Protein AF-A0A7W0N3L8-F1 (afdb_monomer_lite)

Structure (mmCIF, N/CA/C/O backbone):
data_AF-A0A7W0N3L8-F1
#
_entry.id   AF-A0A7W0N3L8-F1
#
loop_
_atom_site.group_PDB
_atom_site.id
_atom_site.type_symbol
_atom_site.label_atom_id
_atom_site.label_alt_id
_atom_site.label_comp_id
_atom_site.label_asym_id
_atom_site.label_entity_id
_atom_site.label_seq_id
_atom_site.pdbx_PDB_ins_code
_atom_site.Cartn_x
_atom_site.Cartn_y
_atom_site.Cartn_z
_atom_site.occupancy
_atom_site.B_iso_or_equiv
_atom_site.auth_seq_id
_atom_site.auth_comp_id
_atom_site.auth_asym_id
_atom_site.auth_atom_id
_atom_site.pdbx_PDB_model_num
ATOM 1 N N . MET A 1 1 ? 15.547 9.084 -20.580 1.00 57.00 1 MET A N 1
ATOM 2 C CA . MET A 1 1 ? 14.190 9.038 -19.989 1.00 57.00 1 MET A CA 1
ATOM 3 C C . MET A 1 1 ? 14.135 7.801 -19.108 1.00 57.00 1 MET A C 1
ATOM 5 O O . MET A 1 1 ? 14.489 6.743 -19.603 1.00 57.00 1 MET A O 1
ATOM 9 N N . GLY A 1 2 ? 13.848 7.933 -17.810 1.00 82.00 2 GLY A N 1
ATOM 10 C CA . GLY A 1 2 ? 13.807 6.774 -16.909 1.00 82.00 2 GLY A CA 1
ATOM 11 C C . GLY A 1 2 ? 12.578 5.914 -17.186 1.00 82.00 2 GLY A C 1
ATOM 12 O O . GLY A 1 2 ? 11.524 6.461 -17.511 1.00 82.00 2 GLY A O 1
ATOM 13 N N . GLU A 1 3 ? 12.707 4.593 -17.069 1.00 83.62 3 GLU A N 1
ATOM 14 C CA . GLU A 1 3 ? 11.544 3.707 -17.143 1.00 83.62 3 GLU A CA 1
ATOM 15 C C . GLU A 1 3 ? 10.489 4.114 -16.097 1.00 83.62 3 GLU A C 1
ATOM 17 O O . GLU A 1 3 ? 10.839 4.459 -14.957 1.00 83.62 3 GLU A O 1
ATOM 22 N N . PRO A 1 4 ? 9.195 4.104 -16.462 1.00 89.06 4 PRO A N 1
ATOM 23 C CA . PRO A 1 4 ? 8.126 4.432 -15.534 1.00 89.06 4 PRO A CA 1
ATOM 24 C C . PRO A 1 4 ? 8.093 3.422 -14.383 1.00 89.06 4 PRO A C 1
ATOM 26 O O . PRO A 1 4 ? 8.144 2.211 -14.586 1.00 89.06 4 PRO A O 1
ATOM 29 N N . ARG A 1 5 ? 7.968 3.918 -13.148 1.00 92.75 5 ARG A N 1
ATOM 30 C CA . ARG A 1 5 ? 7.804 3.052 -11.974 1.00 92.75 5 ARG A CA 1
ATOM 31 C C . ARG A 1 5 ? 6.332 2.722 -11.779 1.00 92.75 5 ARG A C 1
ATOM 33 O O . ARG A 1 5 ? 5.549 3.595 -11.411 1.00 92.75 5 ARG A O 1
ATOM 40 N N 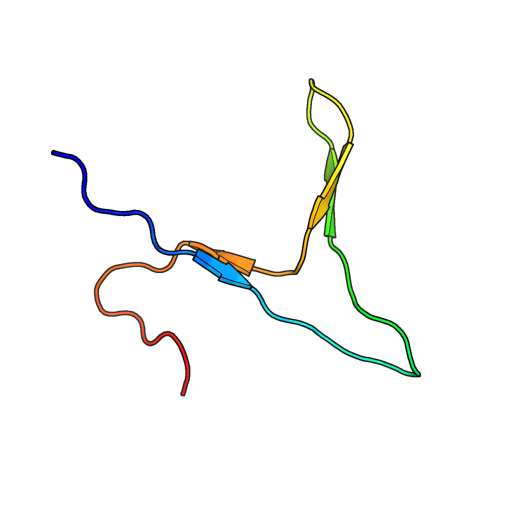. VAL A 1 6 ? 5.974 1.458 -11.964 1.00 93.50 6 VAL A N 1
ATOM 41 C CA . VAL A 1 6 ? 4.627 0.954 -11.682 1.00 93.50 6 VAL A CA 1
ATOM 42 C C . VAL A 1 6 ? 4.538 0.537 -10.214 1.00 93.50 6 VAL A C 1
ATOM 44 O O . VAL A 1 6 ? 5.453 -0.098 -9.683 1.00 93.50 6 VAL A O 1
ATOM 47 N N . ARG A 1 7 ? 3.441 0.905 -9.543 1.00 95.12 7 ARG A N 1
ATOM 48 C CA . ARG A 1 7 ? 3.124 0.451 -8.183 1.00 95.12 7 ARG A CA 1
ATOM 49 C C . ARG A 1 7 ? 1.758 -0.208 -8.134 1.00 95.12 7 ARG A C 1
ATOM 51 O O . ARG A 1 7 ? 0.831 0.248 -8.795 1.00 95.12 7 ARG A O 1
ATOM 58 N N . VAL A 1 8 ? 1.644 -1.229 -7.296 1.00 95.81 8 VAL A N 1
ATOM 59 C CA . VAL A 1 8 ? 0.389 -1.916 -6.994 1.00 95.81 8 VAL A CA 1
ATOM 60 C C . VAL A 1 8 ? 0.109 -1.827 -5.500 1.00 95.81 8 VAL A C 1
ATOM 62 O O . VAL A 1 8 ? 1.034 -1.907 -4.690 1.00 95.81 8 VAL A O 1
ATOM 65 N N . SER A 1 9 ? -1.165 -1.668 -5.149 1.00 96.88 9 SER A N 1
ATOM 66 C CA . SER A 1 9 ? -1.644 -1.668 -3.769 1.00 96.88 9 SER A CA 1
ATOM 67 C C . SER A 1 9 ? -2.896 -2.527 -3.645 1.00 96.88 9 SER A C 1
ATOM 69 O O . SER A 1 9 ? -3.720 -2.561 -4.557 1.00 96.88 9 SER A O 1
ATOM 71 N N . ALA A 1 10 ? -3.060 -3.181 -2.499 1.00 96.06 10 ALA A N 1
ATOM 72 C CA . ALA A 1 10 ? -4.218 -3.998 -2.173 1.00 96.06 10 ALA A CA 1
ATOM 73 C C . ALA A 1 10 ? -5.069 -3.339 -1.080 1.00 96.06 10 ALA A C 1
ATOM 75 O O . ALA A 1 10 ? -4.549 -2.751 -0.133 1.00 96.06 10 ALA A O 1
ATOM 76 N N . ILE A 1 11 ? -6.390 -3.496 -1.178 1.00 97.31 11 ILE A N 1
ATOM 77 C CA . ILE A 1 11 ? -7.323 -3.167 -0.095 1.00 97.31 11 ILE A CA 1
ATOM 78 C C . ILE A 1 11 ? -7.727 -4.474 0.581 1.00 97.31 11 ILE A C 1
ATOM 80 O O . ILE A 1 11 ? -8.570 -5.214 0.076 1.00 97.31 11 ILE A O 1
ATOM 84 N N . LEU A 1 12 ? -7.138 -4.751 1.742 1.00 97.12 12 LEU A N 1
ATOM 85 C CA . LEU A 1 12 ? -7.498 -5.915 2.550 1.00 97.12 12 LEU A CA 1
ATOM 86 C C . LEU A 1 12 ? -8.621 -5.527 3.512 1.00 97.12 12 LEU A C 1
ATOM 88 O O . LEU A 1 12 ? -8.422 -4.669 4.372 1.00 97.12 12 LEU A O 1
ATOM 92 N N . ARG A 1 13 ? -9.801 -6.136 3.352 1.00 97.88 13 ARG A N 1
ATOM 93 C CA . ARG A 1 13 ? -11.008 -5.834 4.139 1.00 97.88 13 ARG A CA 1
ATOM 94 C C . ARG A 1 13 ? -11.257 -6.916 5.187 1.00 97.88 13 ARG A C 1
ATOM 96 O O . ARG A 1 13 ? -11.229 -8.098 4.867 1.00 97.88 13 ARG A O 1
ATOM 103 N N . TRP A 1 14 ? -11.579 -6.518 6.416 1.00 97.62 14 TRP A N 1
ATOM 104 C CA . TRP A 1 14 ? -11.975 -7.438 7.486 1.00 97.62 14 TRP A CA 1
ATOM 105 C C . TRP A 1 14 ? -12.960 -6.777 8.451 1.00 97.62 14 TRP A C 1
ATOM 107 O O . TRP A 1 14 ? -12.659 -5.725 9.009 1.00 97.62 14 TRP A O 1
ATOM 117 N N . ARG A 1 15 ? -14.137 -7.387 8.661 1.00 97.62 15 ARG A N 1
ATOM 118 C CA . ARG A 1 15 ? -15.181 -6.905 9.598 1.00 97.62 15 ARG A CA 1
ATOM 119 C C . ARG A 1 15 ? -15.460 -5.392 9.489 1.00 97.62 15 ARG A C 1
ATOM 121 O O . ARG A 1 15 ? -15.475 -4.680 10.488 1.00 97.62 15 ARG A O 1
ATOM 128 N N . GLY A 1 16 ? -15.623 -4.893 8.262 1.00 97.81 16 GLY A N 1
ATOM 129 C CA . GLY A 1 16 ? -15.891 -3.472 7.995 1.00 97.81 16 GLY A CA 1
ATOM 130 C C . GLY A 1 16 ? -14.680 -2.536 8.121 1.00 97.81 16 GLY A C 1
ATOM 131 O O . GLY A 1 16 ? -14.845 -1.326 8.025 1.00 97.81 16 GLY A O 1
ATOM 132 N N . ARG A 1 17 ? -13.468 -3.067 8.312 1.00 97.69 17 ARG A N 1
ATOM 133 C CA . ARG A 1 17 ? -12.213 -2.304 8.412 1.00 97.69 17 ARG A CA 1
ATOM 134 C C . ARG A 1 17 ? -11.295 -2.612 7.233 1.00 97.69 17 ARG A C 1
ATOM 136 O O . ARG A 1 17 ? -11.451 -3.652 6.591 1.00 97.69 17 ARG A O 1
ATOM 143 N N . ILE A 1 18 ? -10.331 -1.729 6.979 1.00 98.00 18 ILE A N 1
ATOM 144 C CA . ILE A 1 18 ? -9.243 -1.947 6.015 1.00 98.00 18 ILE A CA 1
ATOM 145 C C . ILE A 1 18 ? -7.890 -1.980 6.726 1.00 98.00 18 ILE A C 1
ATOM 147 O O . ILE A 1 18 ? -7.705 -1.289 7.728 1.00 98.00 18 ILE A O 1
ATOM 151 N N . LEU A 1 19 ? -6.950 -2.775 6.211 1.00 98.00 19 LEU A N 1
ATOM 152 C CA . LEU A 1 19 ? -5.569 -2.771 6.694 1.00 98.00 19 LEU A CA 1
ATOM 153 C C . LEU A 1 19 ? -4.792 -1.596 6.089 1.00 98.00 19 LEU A C 1
ATOM 155 O O . LEU A 1 19 ? -4.778 -1.429 4.870 1.00 98.00 19 LEU A O 1
ATOM 159 N N . LEU A 1 20 ? -4.091 -0.849 6.941 1.00 98.19 20 LEU A N 1
ATOM 160 C CA . LEU A 1 20 ? -3.121 0.174 6.555 1.00 98.19 20 LEU A CA 1
ATOM 161 C C . LEU A 1 20 ? -1.761 -0.130 7.190 1.00 98.19 20 LEU A C 1
ATOM 163 O O . LEU A 1 20 ? -1.690 -0.662 8.298 1.00 98.19 20 LEU A O 1
ATOM 167 N N . LEU A 1 21 ? -0.686 0.234 6.495 1.00 97.12 21 LEU A N 1
ATOM 168 C CA . LEU A 1 21 ? 0.687 0.161 6.984 1.00 97.12 21 LEU A CA 1
ATOM 169 C C . LEU A 1 21 ? 1.131 1.540 7.470 1.00 97.12 21 LEU A C 1
ATOM 171 O O . LEU A 1 21 ? 1.063 2.515 6.719 1.00 97.12 21 LEU A O 1
ATOM 175 N N . ARG A 1 22 ? 1.620 1.611 8.709 1.00 97.31 22 ARG A N 1
ATOM 176 C CA . ARG A 1 22 ? 2.224 2.816 9.282 1.00 97.31 22 ARG A CA 1
ATOM 177 C C . ARG A 1 22 ? 3.686 2.895 8.871 1.00 97.31 22 ARG A C 1
ATOM 179 O O . ARG A 1 22 ? 4.493 2.079 9.307 1.00 97.31 22 ARG A O 1
ATOM 186 N N . HIS A 1 23 ? 4.043 3.878 8.058 1.00 95.75 23 HIS A N 1
ATOM 187 C CA . HIS A 1 23 ? 5.433 4.177 7.737 1.00 95.75 23 HIS A CA 1
ATOM 188 C C . HIS A 1 23 ? 5.887 5.400 8.526 1.00 95.75 23 HIS A C 1
ATOM 190 O O . HIS A 1 23 ? 5.382 6.503 8.322 1.00 95.75 23 HIS A O 1
ATOM 196 N N . VAL A 1 24 ? 6.878 5.201 9.391 1.00 96.56 24 VAL A N 1
ATOM 197 C CA . VAL A 1 24 ? 7.546 6.283 10.117 1.00 96.56 24 VAL A CA 1
ATOM 198 C C . VAL A 1 24 ? 8.794 6.687 9.340 1.00 96.56 24 VAL A C 1
ATOM 200 O O . VAL A 1 24 ? 9.641 5.852 9.025 1.00 96.56 24 VAL A O 1
ATOM 203 N N . LYS A 1 25 ? 8.892 7.969 8.998 1.00 91.81 25 LYS A N 1
ATOM 204 C CA . LYS A 1 25 ? 10.035 8.579 8.315 1.00 91.81 25 LYS A CA 1
ATOM 205 C C . LYS A 1 25 ? 10.499 9.802 9.101 1.00 91.81 25 LYS A C 1
ATOM 207 O O . LYS A 1 25 ? 9.764 10.331 9.928 1.00 91.81 25 LYS A O 1
ATOM 212 N N . ALA A 1 26 ? 11.698 10.297 8.795 1.00 93.69 26 ALA A N 1
ATOM 213 C CA . ALA A 1 26 ? 12.209 11.531 9.398 1.00 93.69 26 ALA A CA 1
ATOM 214 C C . ALA A 1 26 ? 11.269 12.734 9.170 1.00 93.69 26 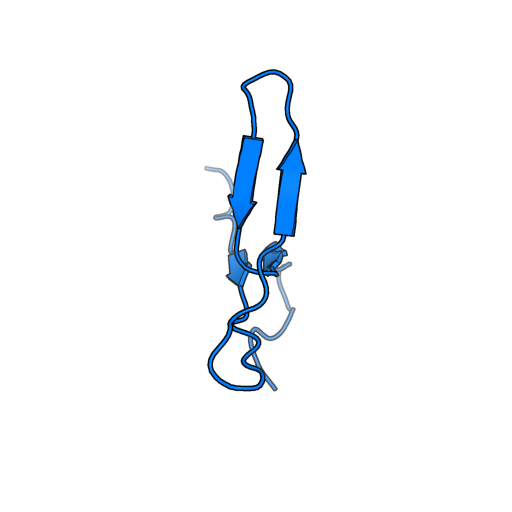ALA A C 1
ATOM 216 O O . ALA A 1 26 ? 11.146 13.596 10.029 1.00 93.69 26 ALA A O 1
ATOM 217 N N . SER A 1 27 ? 10.557 12.757 8.038 1.00 93.00 27 SER A N 1
ATOM 218 C CA . SER A 1 27 ? 9.563 13.781 7.692 1.00 93.00 27 SER A CA 1
ATOM 219 C C . SER A 1 27 ? 8.202 13.599 8.380 1.00 93.00 27 SER A C 1
ATOM 221 O O . SER A 1 27 ? 7.257 14.303 8.034 1.00 93.00 27 SER A O 1
ATOM 223 N N . GLY A 1 28 ? 8.064 12.618 9.273 1.00 94.62 28 GLY A N 1
ATOM 224 C CA . GLY A 1 28 ? 6.815 12.277 9.942 1.00 94.62 28 GLY A CA 1
ATOM 225 C C . GLY A 1 28 ? 6.258 10.915 9.539 1.00 94.62 28 GLY A C 1
ATOM 226 O O . GLY A 1 28 ? 6.937 10.049 8.983 1.00 94.62 28 GLY A O 1
ATOM 227 N N . GLU A 1 29 ? 4.988 10.723 9.856 1.00 96.69 29 GLU A N 1
ATOM 228 C CA . GLU A 1 29 ? 4.281 9.464 9.685 1.00 96.69 29 GLU A CA 1
ATOM 229 C C . GLU A 1 29 ? 3.293 9.525 8.523 1.00 96.69 29 GLU A C 1
ATOM 231 O O . GLU A 1 29 ? 2.588 10.514 8.337 1.00 96.69 29 GLU A O 1
ATOM 236 N N . VAL A 1 30 ? 3.207 8.429 7.770 1.00 95.69 30 VAL A N 1
ATOM 237 C CA . VAL A 1 30 ? 2.198 8.242 6.730 1.00 95.69 30 VAL A CA 1
ATOM 238 C C . VAL A 1 30 ? 1.582 6.851 6.826 1.00 95.69 30 VAL A C 1
ATOM 240 O O . VAL A 1 30 ? 2.280 5.862 7.052 1.00 95.69 30 VAL A O 1
ATOM 243 N N . TRP A 1 31 ? 0.271 6.778 6.618 1.00 96.44 31 TRP A N 1
ATOM 244 C CA . TRP A 1 31 ? -0.467 5.524 6.502 1.00 96.44 31 TRP A CA 1
ATOM 245 C C . TRP A 1 31 ? -0.721 5.210 5.033 1.00 96.44 31 TRP A C 1
ATOM 247 O O . TRP A 1 31 ? -1.172 6.071 4.279 1.00 96.44 31 TRP A O 1
ATOM 257 N N . LEU A 1 32 ? -0.414 3.984 4.620 1.00 96.88 32 LEU A N 1
ATOM 258 C CA . LEU A 1 32 ? -0.477 3.555 3.224 1.00 96.88 32 LEU A CA 1
ATOM 259 C C . LEU A 1 32 ? -1.248 2.243 3.097 1.00 96.88 32 LEU A C 1
ATOM 261 O O . LEU A 1 32 ? -1.284 1.437 4.026 1.00 96.88 32 LEU A O 1
ATOM 265 N N . LEU A 1 33 ? -1.823 2.001 1.922 1.00 97.94 33 LEU A N 1
ATOM 266 C CA . LEU A 1 33 ? -2.275 0.659 1.570 1.00 97.94 33 LEU A CA 1
ATOM 267 C C . LEU A 1 33 ? -1.067 -0.293 1.476 1.00 97.94 33 LEU A C 1
ATOM 269 O O . LEU A 1 33 ? 0.006 0.136 1.038 1.00 97.94 33 LEU A O 1
ATOM 273 N N . PRO A 1 34 ? -1.228 -1.579 1.834 1.00 96.81 34 PRO A N 1
ATOM 274 C CA . PRO A 1 34 ? -0.239 -2.606 1.528 1.00 96.81 34 PRO A CA 1
ATOM 275 C C . PRO A 1 34 ? 0.042 -2.652 0.025 1.00 96.81 34 PRO A C 1
ATOM 277 O O . PRO A 1 34 ? -0.892 -2.716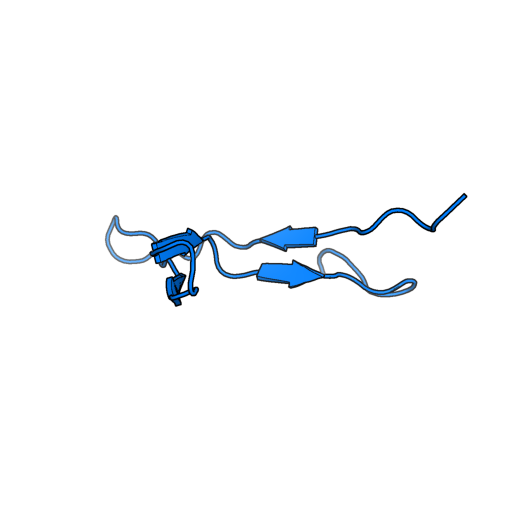 -0.772 1.00 96.81 34 PRO A O 1
ATOM 280 N N . GLY A 1 35 ? 1.310 -2.614 -0.374 1.00 94.94 35 GLY A N 1
ATOM 281 C CA . GLY A 1 35 ? 1.674 -2.516 -1.783 1.00 94.94 35 GLY A CA 1
ATOM 282 C C . GLY A 1 35 ? 3.169 -2.347 -2.020 1.00 94.94 35 GLY A C 1
ATOM 283 O O . GLY A 1 35 ? 3.958 -2.245 -1.080 1.00 94.94 35 GLY A O 1
ATOM 284 N N . GLY A 1 36 ? 3.563 -2.309 -3.291 1.00 95.38 36 GLY A N 1
ATOM 285 C CA . GLY A 1 36 ? 4.964 -2.293 -3.696 1.00 95.38 36 GLY A CA 1
ATOM 286 C C . GLY A 1 36 ? 5.178 -1.870 -5.144 1.00 95.38 36 GLY A C 1
ATOM 287 O O . GLY A 1 36 ? 4.236 -1.553 -5.871 1.00 95.38 36 GLY A O 1
ATOM 288 N N . GLY A 1 37 ? 6.448 -1.812 -5.544 1.00 95.38 37 GLY A N 1
ATOM 289 C CA . GLY A 1 37 ? 6.817 -1.651 -6.947 1.00 95.38 37 GLY A CA 1
ATOM 290 C C . GLY A 1 37 ? 6.647 -2.965 -7.698 1.00 95.38 37 GLY A C 1
ATOM 291 O O . GLY A 1 37 ? 6.862 -4.027 -7.122 1.00 95.38 37 GLY A O 1
ATOM 292 N N . VAL A 1 38 ? 6.283 -2.867 -8.969 1.00 94.75 38 VAL A N 1
ATOM 293 C CA . VAL A 1 38 ? 6.202 -4.007 -9.884 1.00 94.75 38 VAL A CA 1
ATOM 294 C C . VAL A 1 38 ? 7.403 -3.950 -10.819 1.00 94.75 38 VAL A C 1
ATOM 296 O O . VAL A 1 38 ? 7.761 -2.873 -11.304 1.00 94.75 38 VAL A O 1
ATOM 299 N N . ARG A 1 39 ? 8.044 -5.095 -11.050 1.00 92.12 39 ARG A N 1
ATOM 300 C CA . ARG A 1 39 ? 9.155 -5.224 -12.001 1.00 92.12 39 ARG A CA 1
ATOM 301 C C . ARG A 1 39 ? 8.642 -5.624 -13.379 1.00 92.12 39 ARG A C 1
ATOM 303 O O . ARG A 1 39 ? 7.605 -6.267 -13.516 1.00 92.12 39 ARG A O 1
ATOM 310 N N . THR A 1 40 ? 9.398 -5.274 -14.413 1.00 90.44 40 THR A N 1
ATOM 311 C CA . THR A 1 40 ? 9.110 -5.698 -15.786 1.00 90.44 40 THR A CA 1
ATOM 312 C C . THR A 1 40 ? 8.974 -7.220 -15.860 1.00 90.44 40 THR A C 1
ATOM 314 O O . THR A 1 40 ? 9.821 -7.949 -15.348 1.00 90.44 40 THR A O 1
ATOM 317 N N . GLY A 1 41 ? 7.895 -7.692 -16.488 1.00 91.62 41 GLY A N 1
ATOM 318 C CA . GLY A 1 41 ? 7.578 -9.117 -16.614 1.00 91.62 41 GLY A CA 1
ATOM 319 C C . GLY A 1 41 ? 6.776 -9.711 -15.451 1.00 91.62 41 GLY A C 1
ATOM 320 O O . GLY A 1 41 ? 6.314 -10.845 -15.564 1.00 91.62 41 GLY A O 1
ATOM 321 N N . GLU A 1 42 ? 6.556 -8.975 -14.358 1.00 93.88 42 GLU A N 1
ATOM 322 C CA . GLU A 1 42 ? 5.631 -9.403 -13.305 1.00 93.88 42 GLU A CA 1
ATOM 323 C C . GLU A 1 42 ? 4.177 -9.143 -13.719 1.00 93.88 42 GLU A C 1
ATOM 325 O O . GLU A 1 42 ? 3.844 -8.099 -14.283 1.00 93.88 42 GLU A O 1
ATOM 330 N N . SER A 1 43 ? 3.291 -10.096 -13.418 1.00 92.44 43 SER A N 1
ATOM 331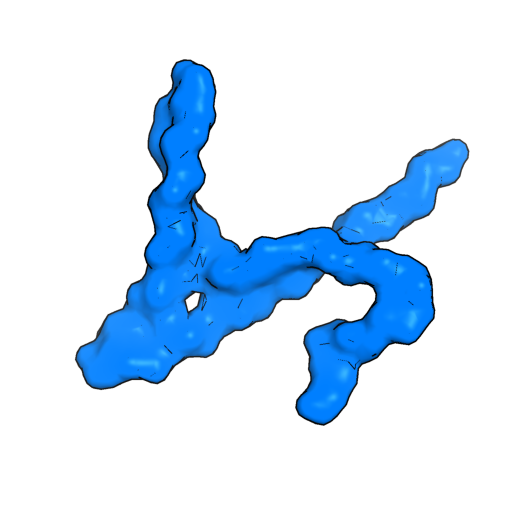 C CA . SER A 1 43 ? 1.853 -9.891 -13.599 1.00 92.44 43 SER A CA 1
ATOM 332 C C . SER A 1 43 ? 1.299 -8.992 -12.494 1.00 92.44 43 SER A C 1
ATOM 334 O O . SER A 1 43 ? 1.649 -9.163 -11.328 1.00 92.44 43 SER A O 1
ATOM 336 N N . LEU A 1 44 ? 0.391 -8.075 -12.841 1.00 91.00 44 LEU A N 1
ATOM 337 C CA . LEU A 1 44 ? -0.282 -7.208 -11.860 1.00 91.00 44 LEU A CA 1
ATOM 338 C C . LEU A 1 44 ? -1.346 -7.950 -11.049 1.00 91.00 44 LEU A C 1
ATOM 340 O O . LEU A 1 44 ? -1.636 -7.585 -9.913 1.00 91.00 44 LEU A O 1
ATOM 344 N N . VAL A 1 45 ? -1.934 -8.973 -11.659 1.00 80.50 45 VAL A N 1
ATOM 345 C CA . VAL A 1 45 ? -2.973 -9.830 -11.094 1.00 80.50 45 VAL A CA 1
ATOM 346 C C . VAL A 1 45 ? -2.842 -11.214 -11.715 1.00 80.50 45 VAL A C 1
ATOM 348 O O . VAL A 1 45 ? -2.322 -11.356 -12.825 1.00 80.50 45 VAL A O 1
ATOM 351 N N . ARG A 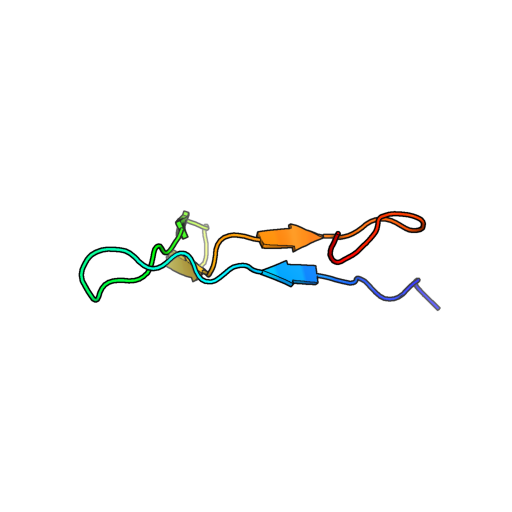1 46 ? -3.293 -12.243 -11.014 1.00 62.28 46 ARG A N 1
ATOM 352 C CA . ARG A 1 46 ? -3.466 -13.577 -11.575 1.00 62.28 46 ARG A CA 1
ATOM 353 C C . ARG A 1 46 ? -4.660 -14.237 -10.915 1.00 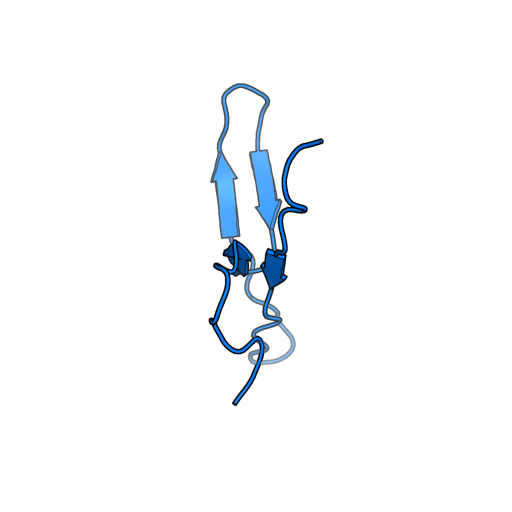62.28 46 ARG A C 1
ATOM 355 O O . ARG A 1 46 ? -4.821 -14.008 -9.696 1.00 62.28 46 ARG A O 1
#

Sequence (46 aa):
MGEPRVRVSAILRWRGRILLLRHVKASGEVWLLPGGGVRTGESLVR

pLDDT: mean 92.91, std 8.16, range [57.0, 98.19]

Radius of gyration: 13.89 Å; chains: 1; bounding box: 30×27×30 Å

Foldseek 3Di:
DDDDWDKAFDFDDDPRDTDWDWDQDPVGIDTHGDIDTDDPPDDNDD

Secondary structure (DSSP, 8-state):
-PPP-EEEE---EETTEE--EEEEETTEEEEE-SEEEE-TT--S--